Protein AF-A0A972AGM8-F1 (afdb_monomer)

Foldseek 3Di:
DFLQLKKKALQDWKKWQDADQVRAGQVDIGTDDADNRMGGDDQQPALSHWTKIFGPQQKMKMDGPVDDKIKIKHFPQQRIWTWHDDHPDRPRDIDTRRHQAGGHHPPDDDDLVPGHRDDDDDVPDDDDGDMDMDMD

Solvent-accessible surface area (backbone atoms only — not comparable to full-atom values): 7963 Å² total; per-residue (Å²): 138,59,65,63,51,25,30,38,38,36,85,37,71,37,32,32,50,41,60,38,100,83,72,19,29,59,81,50,72,44,80,42,96,49,61,92,17,31,45,74,43,54,62,76,73,16,59,82,46,61,48,31,36,37,46,88,66,29,39,41,32,43,36,29,90,88,56,81,54,32,39,36,44,40,25,78,82,28,71,32,34,39,36,36,47,64,55,84,42,88,55,87,60,74,48,80,42,73,27,59,48,73,63,60,45,63,100,53,88,76,54,78,94,72,40,72,57,62,85,87,71,61,97,89,60,85,87,87,86,66,68,50,79,48,82,80

pLDDT: mean 95.91, std 2.66, range [83.94, 98.62]

Radius of gyration: 16.05 Å; Cα contacts (8 Å, |Δi|>4): 286; chains: 1; bounding box: 42×29×46 Å

Sequence (136 aa):
MQFEDYALDFSGPATCHLLSDSALASGEVLPYPLENGILPLRHDLFDRDAIILTAAARRVRLFSGKGQRSLTLSHPDLPYLGIWHTPKTDAPFVCLEPWLAMPGRDGVVEDLMTAPGLVKLAPGDSYENGWTIEIG

Secondary structure (DSSP, 8-state):
--GGGEEEE-SS-EEEEEEPTTSSEEEEEEEE--BTTEEE--GGGGTTS-EEEEETTSEEEEEETT-S-EEEEE-TT--EEEEE--TTS--S--EEEEESSPPPBTT----TTT-TTPPP--TT-------EEEE-

Nearest PDB structures (foldseek):
  3q1n-assembly1_A  TM=9.016E-01  e=3.271E-07  Lacticaseibacillus paracasei ATCC 334
  3dcd-assembly2_B  TM=8.954E-01  e=1.899E-06  Lactobacillus acidophilus
  1jov-assembly1_A  TM=6.519E-01  e=4.113E-02  Haemophilus influenzae

Mean predicted aligned error: 3.0 Å

Structure (mmCIF, N/CA/C/O backbone):
data_AF-A0A972AGM8-F1
#
_entry.id   AF-A0A972AGM8-F1
#
loop_
_atom_site.group_PDB
_atom_site.id
_atom_site.type_symbol
_atom_site.label_atom_id
_atom_site.label_alt_id
_atom_site.label_comp_id
_atom_site.label_asym_id
_atom_site.label_entity_id
_atom_site.label_seq_id
_atom_site.pdbx_PDB_ins_code
_atom_site.Cartn_x
_atom_site.Cartn_y
_atom_site.Cartn_z
_atom_site.occupancy
_atom_site.B_iso_or_equiv
_atom_site.auth_seq_id
_atom_site.auth_comp_id
_atom_site.auth_asym_id
_atom_site.auth_atom_id
_atom_site.pdbx_PDB_model_num
ATOM 1 N N . MET A 1 1 ? -15.514 -8.464 17.814 1.00 83.94 1 MET A N 1
ATOM 2 C CA . MET A 1 1 ? -14.780 -7.510 16.965 1.00 83.94 1 MET A CA 1
ATOM 3 C C . MET A 1 1 ? -15.344 -7.652 15.568 1.00 83.94 1 MET A C 1
ATOM 5 O O . MET A 1 1 ? -15.556 -8.785 15.148 1.00 83.94 1 MET A O 1
ATOM 9 N N . GLN A 1 2 ? -15.664 -6.536 14.933 1.00 93.25 2 GLN A N 1
ATOM 10 C CA . GLN A 1 2 ? -16.151 -6.419 13.557 1.00 93.25 2 GLN A CA 1
ATOM 11 C C . GLN A 1 2 ? -15.067 -5.775 12.687 1.00 93.25 2 GLN A C 1
ATOM 13 O O . GLN A 1 2 ? -14.072 -5.287 13.220 1.00 93.25 2 GLN A O 1
ATOM 18 N N . PHE A 1 3 ? -15.242 -5.794 11.368 1.00 95.62 3 PHE A N 1
ATOM 19 C CA . PHE A 1 3 ? -14.277 -5.244 10.416 1.00 95.62 3 PHE A CA 1
ATOM 20 C C . PHE A 1 3 ? -13.983 -3.756 10.687 1.00 95.62 3 PHE A C 1
ATOM 22 O O . PHE A 1 3 ? -12.829 -3.350 10.790 1.00 95.62 3 PHE A O 1
ATOM 29 N N . GLU A 1 4 ? -15.026 -2.973 10.940 1.00 96.19 4 GLU A N 1
ATOM 30 C CA . GLU A 1 4 ? -14.980 -1.526 11.180 1.00 96.19 4 GLU A CA 1
ATOM 31 C C . GLU A 1 4 ? -14.495 -1.150 12.585 1.00 96.19 4 GLU A C 1
ATOM 33 O O . GLU A 1 4 ? -14.318 0.026 12.901 1.00 96.19 4 GLU A O 1
ATOM 38 N N . ASP A 1 5 ? -14.234 -2.139 13.446 1.00 95.94 5 ASP A N 1
ATOM 39 C CA . ASP A 1 5 ? -13.520 -1.896 14.700 1.00 95.94 5 ASP A CA 1
ATOM 40 C C . ASP A 1 5 ? -12.015 -1.666 14.469 1.00 95.94 5 ASP A C 1
ATOM 42 O O . ASP A 1 5 ? -11.303 -1.334 15.426 1.00 95.94 5 ASP A O 1
ATOM 46 N N . TYR A 1 6 ? -11.520 -1.894 13.247 1.00 97.50 6 TYR A N 1
ATOM 47 C CA . TYR A 1 6 ? -10.110 -1.814 12.887 1.00 97.50 6 TYR A CA 1
ATOM 48 C C . TYR A 1 6 ? -9.770 -0.571 12.059 1.00 97.50 6 TYR A C 1
ATOM 50 O O . TYR A 1 6 ? -10.595 0.003 11.352 1.00 97.50 6 TYR A O 1
ATOM 58 N N . ALA A 1 7 ? -8.503 -0.176 12.128 1.00 97.81 7 ALA A N 1
ATOM 59 C CA . ALA A 1 7 ? -7.925 0.900 11.341 1.00 97.81 7 ALA A CA 1
ATOM 60 C C . ALA A 1 7 ? -6.493 0.554 10.916 1.00 97.81 7 ALA A C 1
ATOM 62 O O . ALA A 1 7 ? -5.826 -0.283 11.536 1.00 97.81 7 ALA A O 1
ATOM 63 N N . LEU A 1 8 ? -6.028 1.229 9.867 1.00 98.38 8 LEU A N 1
ATOM 64 C CA . LEU A 1 8 ? -4.650 1.195 9.390 1.00 98.38 8 LEU A CA 1
ATOM 65 C C . LEU A 1 8 ? -3.926 2.475 9.810 1.00 98.38 8 LEU A C 1
ATOM 67 O O . LEU A 1 8 ? -4.403 3.571 9.539 1.00 98.38 8 LEU A O 1
ATOM 71 N N . ASP A 1 9 ? -2.773 2.336 10.452 1.00 98.06 9 ASP A N 1
ATOM 72 C CA . ASP A 1 9 ? -1.888 3.436 10.841 1.00 98.06 9 ASP A CA 1
ATOM 73 C C . ASP A 1 9 ? -0.632 3.423 9.961 1.00 98.06 9 ASP A C 1
ATOM 75 O O . ASP A 1 9 ? 0.143 2.461 9.972 1.00 98.06 9 ASP A O 1
ATOM 79 N N . PHE A 1 10 ? -0.460 4.493 9.186 1.00 98.12 10 PHE A N 1
ATOM 80 C CA . PHE A 1 10 ? 0.671 4.735 8.286 1.00 98.12 10 PHE A CA 1
ATOM 81 C C . PHE A 1 10 ? 1.772 5.585 8.927 1.00 98.12 10 PHE A C 1
ATOM 83 O O . PHE A 1 10 ? 2.796 5.850 8.295 1.00 98.12 10 PHE A O 1
ATOM 90 N N . SER A 1 11 ? 1.560 6.047 10.164 1.00 95.25 11 SER A N 1
ATOM 91 C CA . SER A 1 11 ? 2.481 6.889 10.932 1.00 95.25 11 SER A CA 1
ATOM 92 C C . SER A 1 11 ? 2.913 8.161 10.190 1.00 95.25 11 SER A C 1
ATOM 94 O O . SER A 1 11 ? 4.009 8.683 10.400 1.00 95.25 11 SER A O 1
ATOM 96 N N . GLY A 1 12 ? 2.056 8.665 9.299 1.00 95.69 12 GLY A N 1
ATOM 97 C CA . GLY A 1 12 ? 2.337 9.831 8.476 1.00 95.69 12 GLY A CA 1
ATOM 98 C C . GLY A 1 12 ? 1.370 9.992 7.302 1.00 95.69 12 GLY A C 1
ATOM 99 O O . GLY A 1 12 ? 0.439 9.201 7.144 1.00 95.69 12 GLY A O 1
ATOM 100 N N . PRO A 1 13 ? 1.572 11.031 6.476 1.00 97.31 13 PRO A N 1
ATOM 101 C CA . PRO A 1 13 ? 0.777 11.251 5.275 1.00 97.31 13 PRO A CA 1
ATOM 102 C C . PRO A 1 13 ? 1.041 10.173 4.217 1.00 97.31 13 PRO A C 1
ATOM 104 O O . PRO A 1 13 ? 2.135 9.606 4.131 1.00 97.31 13 PRO A O 1
ATOM 107 N N . ALA A 1 14 ? 0.045 9.952 3.361 1.00 97.94 14 ALA A N 1
ATOM 108 C CA . ALA A 1 14 ? 0.136 9.068 2.209 1.00 97.94 14 ALA A CA 1
ATOM 109 C C . ALA A 1 14 ? -0.368 9.768 0.941 1.00 97.94 14 ALA A C 1
ATOM 111 O O . ALA A 1 14 ? -1.122 10.741 0.990 1.00 97.94 14 ALA A O 1
ATOM 112 N N . THR A 1 15 ? 0.049 9.244 -0.202 1.00 98.19 15 THR A N 1
ATOM 113 C CA . THR A 1 15 ? -0.476 9.594 -1.526 1.00 98.19 15 THR A CA 1
ATOM 114 C C . THR A 1 15 ? -1.186 8.383 -2.106 1.00 98.19 15 THR A C 1
ATOM 116 O O . THR A 1 15 ? -0.767 7.258 -1.843 1.00 98.19 15 THR A O 1
ATOM 119 N N . CYS A 1 16 ? -2.260 8.606 -2.853 1.00 98.06 16 CYS A N 1
ATOM 120 C CA . CYS A 1 16 ? -3.043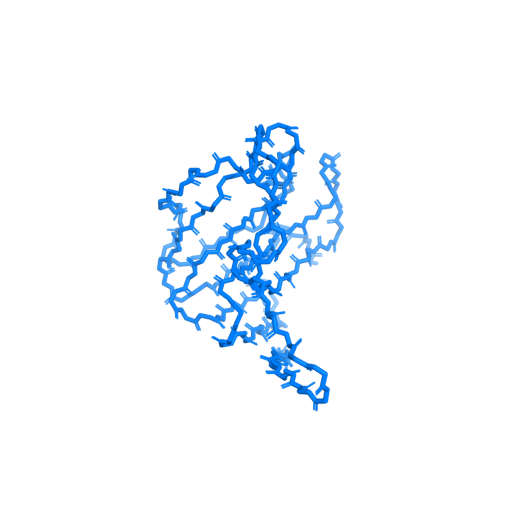 7.574 -3.513 1.00 98.06 16 CYS A CA 1
ATOM 121 C C . CYS A 1 16 ? -2.823 7.633 -5.021 1.00 98.06 16 CYS A C 1
ATOM 123 O O . CYS A 1 16 ? -2.870 8.716 -5.608 1.00 98.06 16 CYS A O 1
ATOM 125 N N . HIS A 1 17 ? -2.600 6.467 -5.620 1.00 97.69 17 HIS A N 1
ATOM 126 C CA . HIS A 1 17 ? -2.536 6.268 -7.064 1.00 97.69 17 HIS A CA 1
ATOM 127 C C . HIS A 1 17 ? -3.902 5.779 -7.529 1.00 97.69 17 HIS A C 1
ATOM 129 O O . HIS A 1 17 ? -4.334 4.696 -7.135 1.00 97.69 17 HIS A O 1
ATOM 135 N N . LEU A 1 18 ? -4.601 6.583 -8.327 1.00 97.00 18 LEU A N 1
ATOM 136 C CA . LEU A 1 18 ? -5.976 6.272 -8.704 1.00 97.00 18 LEU A CA 1
ATOM 137 C C . LEU A 1 18 ? -6.027 5.206 -9.800 1.00 97.00 18 LEU A C 1
ATOM 139 O O . LEU A 1 18 ? -5.283 5.268 -10.786 1.00 97.00 18 LEU A O 1
ATOM 143 N N . LEU A 1 19 ? -6.961 4.271 -9.651 1.00 96.62 19 LEU A N 1
ATOM 144 C CA . LEU A 1 19 ? -7.351 3.354 -10.713 1.00 96.62 19 LEU A CA 1
ATOM 145 C C . LEU A 1 19 ? -8.466 3.968 -11.566 1.00 96.62 19 LEU A C 1
ATOM 147 O O . LEU A 1 19 ? -9.291 4.739 -11.075 1.00 96.62 19 LEU A O 1
ATOM 151 N N . SER A 1 20 ? -8.471 3.633 -12.851 1.00 96.06 20 SER A N 1
ATOM 152 C CA . SER A 1 20 ? -9.590 3.900 -13.748 1.00 96.06 20 SER A CA 1
ATOM 153 C C . SER A 1 20 ? -10.719 2.885 -13.543 1.00 96.06 20 SER A C 1
ATOM 155 O O . SER A 1 20 ? -10.550 1.873 -12.862 1.00 96.06 20 SER A O 1
ATOM 157 N N . ASP A 1 21 ? -11.859 3.106 -14.203 1.00 93.69 21 ASP A N 1
ATOM 158 C CA . ASP A 1 21 ? -12.996 2.172 -14.183 1.00 93.69 21 ASP A CA 1
ATOM 159 C C . ASP A 1 21 ? -12.649 0.780 -14.755 1.00 93.69 21 ASP A C 1
ATOM 161 O O . ASP A 1 21 ? -13.363 -0.191 -14.508 1.00 93.69 21 ASP A O 1
ATOM 165 N N . SER A 1 22 ? -11.541 0.671 -15.497 1.00 94.62 22 SER A N 1
ATOM 166 C CA . SER A 1 22 ? -11.002 -0.587 -16.030 1.00 94.62 22 SER A CA 1
ATOM 167 C C . SER A 1 22 ? -10.055 -1.305 -15.055 1.00 94.62 22 SER A C 1
ATOM 169 O O . SER A 1 22 ? -9.399 -2.264 -15.459 1.00 94.62 22 SER A O 1
ATOM 171 N N . ALA A 1 23 ? -9.940 -0.835 -13.805 1.00 93.88 23 ALA A N 1
ATOM 172 C CA . ALA A 1 23 ? -8.991 -1.322 -12.795 1.00 93.88 23 ALA A CA 1
ATOM 173 C C . ALA A 1 23 ? -7.506 -1.211 -13.215 1.00 93.88 23 ALA A C 1
ATOM 175 O O . ALA A 1 23 ? -6.644 -1.966 -12.762 1.00 93.88 23 ALA A O 1
ATOM 176 N N . LEU A 1 24 ? -7.195 -0.249 -14.089 1.00 95.94 24 LEU A N 1
ATOM 177 C CA . LEU A 1 24 ? -5.842 0.071 -14.551 1.00 95.94 24 LEU A CA 1
ATOM 178 C C . LEU A 1 24 ? -5.358 1.382 -13.931 1.00 95.94 24 LEU A C 1
ATOM 180 O O . LEU A 1 24 ? -6.160 2.186 -13.465 1.00 95.94 24 LEU A O 1
ATOM 184 N N . ALA A 1 25 ? -4.048 1.632 -13.927 1.00 96.31 25 ALA A N 1
ATOM 185 C CA . ALA A 1 25 ? -3.519 2.886 -13.403 1.00 96.31 25 ALA A CA 1
ATOM 186 C C . ALA A 1 25 ? -4.000 4.065 -14.267 1.00 96.31 25 ALA A C 1
ATOM 188 O O . ALA A 1 25 ? -3.712 4.134 -15.461 1.00 96.31 25 ALA A O 1
ATOM 189 N N . SER A 1 26 ? -4.695 5.026 -13.659 1.00 96.44 26 SER A N 1
ATOM 190 C CA . SER A 1 26 ? -5.139 6.245 -14.358 1.00 96.44 26 SER A CA 1
ATOM 191 C C . SER A 1 26 ? -3.981 7.201 -14.676 1.00 96.44 26 SER A C 1
ATOM 193 O O . SER A 1 26 ? -4.080 8.034 -15.572 1.00 96.44 26 SER A O 1
ATOM 195 N N . GLY A 1 27 ? -2.877 7.090 -13.927 1.00 94.44 27 GLY A N 1
ATOM 196 C CA . GLY A 1 27 ? -1.763 8.040 -13.936 1.00 94.44 27 GLY A CA 1
ATOM 197 C C . GLY A 1 27 ? -1.949 9.225 -12.982 1.00 94.44 27 GLY A C 1
ATOM 198 O O . GLY A 1 27 ? -1.002 9.982 -12.772 1.00 94.44 27 GLY A O 1
ATOM 199 N N . GLU A 1 28 ? -3.125 9.375 -12.369 1.00 96.50 28 GLU A N 1
ATOM 200 C CA . GLU A 1 28 ? -3.376 10.407 -11.367 1.00 96.50 28 GLU A CA 1
ATOM 201 C C . GLU A 1 28 ? -2.867 9.986 -9.984 1.00 96.50 28 GLU A C 1
ATOM 203 O O . GLU A 1 28 ? -3.105 8.869 -9.513 1.00 96.50 28 GLU A O 1
ATOM 208 N N . VAL A 1 29 ? -2.181 10.918 -9.318 1.00 97.44 29 VAL A N 1
ATOM 209 C CA . VAL A 1 29 ? -1.645 10.746 -7.966 1.00 97.44 29 VAL A CA 1
ATOM 210 C C . VAL A 1 29 ? -2.049 11.945 -7.124 1.00 97.44 29 VAL A C 1
ATOM 212 O O . VAL A 1 29 ? -1.738 13.084 -7.473 1.00 97.44 29 VAL A O 1
ATOM 215 N N . LEU A 1 30 ? -2.723 11.698 -6.003 1.00 97.75 30 LEU A N 1
ATOM 216 C CA . LEU A 1 30 ? -3.244 12.747 -5.124 1.00 97.75 30 LEU A CA 1
ATOM 217 C C . LEU A 1 30 ? -2.872 12.473 -3.661 1.00 97.75 30 LEU A C 1
ATOM 219 O O . LEU A 1 30 ? -2.712 11.313 -3.276 1.00 97.75 30 LEU A O 1
ATOM 223 N N . PRO A 1 31 ? -2.754 13.501 -2.802 1.00 97.94 31 PRO A N 1
ATOM 224 C CA . PRO A 1 31 ? -2.706 13.292 -1.358 1.00 97.94 31 PRO A CA 1
ATOM 225 C C . PRO A 1 31 ? -3.927 12.493 -0.889 1.00 97.94 31 PRO A C 1
ATOM 227 O O . PRO A 1 31 ? -5.053 12.796 -1.283 1.00 97.94 31 PRO A O 1
ATOM 230 N N . TYR A 1 32 ? -3.715 11.488 -0.040 1.00 97.50 32 TYR A N 1
ATOM 231 C CA . TYR A 1 32 ? -4.809 10.705 0.526 1.00 97.50 32 TYR A CA 1
ATOM 232 C C . TYR A 1 32 ? -5.222 11.280 1.892 1.00 97.50 32 TYR A C 1
ATOM 234 O O . TYR A 1 32 ? -4.345 11.541 2.724 1.00 97.50 32 TYR A O 1
ATOM 242 N N . PRO A 1 33 ? -6.525 11.501 2.149 1.00 96.00 33 PRO A N 1
ATOM 243 C CA . PRO A 1 33 ? -7.001 12.209 3.335 1.00 96.00 33 PRO A CA 1
ATOM 244 C C . PRO A 1 33 ? -7.005 11.303 4.576 1.00 96.00 33 PRO A C 1
ATOM 246 O O . PRO A 1 33 ? -8.050 10.857 5.039 1.00 96.00 33 PRO A O 1
ATOM 249 N N . LEU A 1 34 ? -5.818 11.020 5.111 1.00 96.81 34 LEU A N 1
ATOM 250 C CA . LEU A 1 34 ? -5.648 10.315 6.381 1.00 96.81 34 LEU A CA 1
ATOM 251 C C . LEU A 1 34 ? -5.893 11.252 7.569 1.00 96.81 34 LEU A C 1
ATOM 253 O O . LEU A 1 34 ? -5.415 12.388 7.585 1.00 96.81 34 LEU A O 1
ATOM 257 N N . GLU A 1 35 ? -6.540 10.748 8.615 1.00 95.81 35 GLU A N 1
ATOM 258 C CA . GLU A 1 35 ? -6.720 11.478 9.871 1.00 95.81 35 GLU A CA 1
ATOM 259 C C . GLU A 1 35 ? -5.543 11.178 10.799 1.00 95.81 35 GLU A C 1
ATOM 261 O O . GLU A 1 35 ? -5.442 10.088 11.353 1.00 95.81 35 GLU A O 1
ATOM 266 N N . ASN A 1 36 ? -4.606 12.121 10.948 1.00 95.19 36 ASN A N 1
ATOM 267 C CA . ASN A 1 36 ? -3.370 11.919 11.724 1.00 95.19 36 ASN A CA 1
ATOM 268 C C . ASN A 1 36 ? -2.576 10.659 11.306 1.00 95.19 36 ASN A C 1
ATOM 270 O O . ASN A 1 36 ? -1.964 9.999 12.140 1.00 95.19 36 ASN A O 1
ATOM 274 N N . GLY A 1 37 ? -2.595 10.319 10.012 1.00 96.94 37 GLY A N 1
ATOM 275 C CA . GLY A 1 37 ? -1.942 9.118 9.476 1.00 96.94 37 GLY A CA 1
ATOM 276 C C . GLY A 1 37 ? -2.757 7.827 9.615 1.00 96.94 37 GLY A C 1
ATOM 277 O O . GLY A 1 37 ? -2.240 6.757 9.302 1.00 96.94 37 GLY A O 1
ATOM 278 N N . ILE A 1 38 ? -4.017 7.917 10.049 1.00 98.06 38 ILE A N 1
ATOM 279 C CA . ILE A 1 38 ? -4.903 6.774 10.276 1.00 98.06 38 ILE A CA 1
ATOM 280 C C . ILE A 1 38 ? -5.993 6.712 9.195 1.00 98.06 38 ILE A C 1
ATOM 282 O O . ILE A 1 38 ? -6.590 7.727 8.830 1.00 98.06 38 ILE A O 1
ATOM 286 N N . LEU A 1 39 ? -6.265 5.499 8.710 1.00 97.94 39 LEU A N 1
ATOM 287 C CA . LEU A 1 39 ? -7.393 5.134 7.854 1.00 97.94 39 LEU A CA 1
ATOM 288 C C . LEU A 1 39 ? -8.310 4.154 8.608 1.00 97.94 39 LEU A C 1
ATOM 290 O O . LEU A 1 39 ? -7.970 2.972 8.719 1.00 97.94 39 LEU A O 1
ATOM 294 N N . PRO A 1 40 ? -9.463 4.605 9.128 1.00 97.50 40 PRO A N 1
ATOM 295 C CA . PRO A 1 40 ? -10.490 3.711 9.659 1.00 97.50 40 PRO A CA 1
ATOM 296 C C . PRO A 1 40 ? -11.026 2.789 8.560 1.00 97.50 40 PRO A C 1
ATOM 298 O O . PRO A 1 40 ? -11.348 3.268 7.472 1.00 97.50 40 PRO A O 1
ATOM 301 N N . LEU A 1 41 ? -11.134 1.486 8.829 1.00 97.62 41 LEU A N 1
ATOM 302 C CA . LEU A 1 41 ? -11.683 0.545 7.856 1.00 97.62 41 LEU A CA 1
ATOM 303 C C . LEU A 1 41 ? -13.207 0.673 7.780 1.00 97.62 41 LEU A C 1
ATOM 305 O O . LEU A 1 41 ? -13.892 0.749 8.798 1.00 97.62 41 LEU A O 1
ATOM 309 N N . ARG A 1 42 ? -13.731 0.687 6.553 1.00 97.44 42 ARG A N 1
ATOM 310 C CA . ARG A 1 42 ? -15.162 0.644 6.231 1.00 97.44 42 ARG A CA 1
ATOM 311 C C . ARG A 1 42 ? -15.350 -0.173 4.961 1.00 97.44 42 ARG A C 1
ATOM 313 O O . ARG A 1 42 ? -14.485 -0.111 4.087 1.00 97.44 42 ARG A O 1
ATOM 320 N N . HIS A 1 43 ? -16.464 -0.892 4.843 1.00 97.81 43 HIS A N 1
ATOM 321 C CA . HIS A 1 43 ? -16.687 -1.746 3.676 1.00 97.81 43 HIS A CA 1
ATOM 322 C C . HIS A 1 43 ? -16.767 -0.972 2.351 1.00 97.81 43 HIS A C 1
ATOM 324 O O . HIS A 1 43 ? -16.263 -1.425 1.326 1.00 97.81 43 HIS A O 1
ATOM 330 N N . ASP A 1 44 ? -17.309 0.247 2.394 1.00 97.25 44 ASP A N 1
ATOM 331 C CA . ASP A 1 44 ? -17.493 1.108 1.221 1.00 97.25 44 ASP A CA 1
ATOM 332 C C . ASP A 1 44 ? -16.193 1.679 0.625 1.00 97.25 44 ASP A C 1
ATOM 334 O O . ASP A 1 44 ? -16.210 2.229 -0.477 1.00 97.25 44 ASP A O 1
ATOM 338 N N . LEU A 1 45 ? -15.056 1.535 1.316 1.00 96.88 45 LEU A N 1
ATOM 339 C CA . LEU A 1 45 ? -13.756 2.012 0.835 1.00 96.88 45 LEU A CA 1
ATOM 340 C C . LEU A 1 45 ? -13.324 1.334 -0.469 1.00 96.88 45 LEU A C 1
ATOM 342 O O . LEU A 1 45 ? -12.614 1.949 -1.261 1.00 96.88 45 LEU A O 1
ATOM 346 N N . PHE A 1 46 ? -13.748 0.088 -0.685 1.00 96.19 46 PHE A N 1
ATOM 347 C CA . PHE A 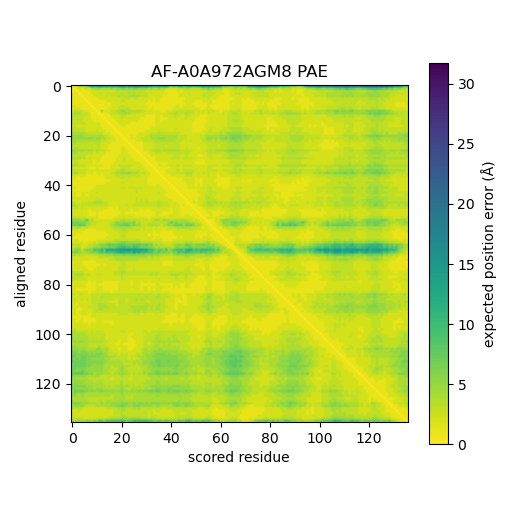1 46 ? -13.242 -0.779 -1.753 1.00 96.19 46 PHE A CA 1
ATOM 348 C C . PHE A 1 46 ? -14.272 -1.021 -2.865 1.00 96.19 46 PHE A C 1
ATOM 350 O O . PHE A 1 46 ? -14.054 -1.829 -3.765 1.00 96.19 46 PHE A O 1
ATOM 357 N N . ASP A 1 47 ? -15.398 -0.300 -2.850 1.00 95.44 47 ASP A N 1
ATOM 358 C CA . ASP A 1 47 ? -16.452 -0.409 -3.871 1.00 95.44 47 ASP A CA 1
ATOM 359 C C . ASP A 1 47 ? -15.994 0.017 -5.273 1.00 95.44 47 ASP A C 1
ATOM 361 O O . ASP A 1 47 ? -16.640 -0.327 -6.270 1.00 95.44 47 ASP A O 1
ATOM 365 N N . ARG A 1 48 ? -14.886 0.765 -5.340 1.00 92.81 48 ARG A N 1
ATOM 366 C CA . ARG A 1 48 ? -14.203 1.198 -6.566 1.00 92.81 48 ARG A CA 1
ATOM 367 C C . ARG A 1 48 ? -12.825 0.551 -6.723 1.00 92.81 48 ARG A C 1
ATOM 369 O O . ARG A 1 48 ? -11.924 1.180 -7.266 1.00 92.81 48 ARG A O 1
ATOM 376 N N . ASP A 1 49 ? -12.701 -0.695 -6.271 1.00 94.19 49 ASP A N 1
ATOM 377 C CA . ASP A 1 49 ? -11.467 -1.487 -6.305 1.00 94.19 49 ASP A CA 1
ATOM 378 C C . ASP A 1 49 ? -10.430 -1.065 -5.241 1.00 94.19 49 ASP A C 1
ATOM 380 O O . ASP A 1 49 ? -10.753 -0.377 -4.269 1.00 94.19 49 ASP A O 1
ATOM 384 N N . ALA A 1 50 ? -9.200 -1.565 -5.364 1.00 96.75 50 ALA A N 1
ATOM 385 C CA . ALA A 1 50 ? -8.130 -1.388 -4.394 1.00 96.75 50 ALA A CA 1
ATOM 386 C C . ALA A 1 50 ? -7.741 0.085 -4.203 1.00 96.75 50 ALA A C 1
ATOM 388 O O . ALA A 1 50 ? -7.579 0.847 -5.157 1.00 96.75 50 ALA A O 1
ATOM 389 N N . ILE A 1 51 ? -7.484 0.464 -2.952 1.00 97.88 51 ILE A N 1
ATOM 390 C CA . ILE A 1 51 ? -6.831 1.729 -2.619 1.00 97.88 51 ILE A CA 1
ATOM 391 C C . ILE A 1 51 ? -5.326 1.482 -2.657 1.00 97.88 51 ILE A C 1
ATOM 393 O O . ILE A 1 51 ? -4.817 0.664 -1.890 1.00 97.88 51 ILE A O 1
ATOM 397 N N . ILE A 1 52 ? -4.604 2.197 -3.518 1.00 98.25 52 ILE A N 1
ATOM 398 C CA . ILE A 1 52 ? -3.164 1.992 -3.688 1.00 98.25 52 ILE A CA 1
ATOM 399 C C . ILE A 1 52 ? -2.408 3.187 -3.131 1.00 98.25 52 ILE A C 1
ATOM 401 O O . ILE A 1 52 ? -2.439 4.278 -3.703 1.00 98.25 52 ILE A O 1
ATOM 405 N N . LEU A 1 53 ? -1.720 2.984 -2.008 1.00 98.31 53 LEU A N 1
ATOM 406 C CA . LEU A 1 53 ? -1.045 4.055 -1.285 1.00 98.31 53 LEU A CA 1
ATOM 407 C C . LEU A 1 53 ? 0.479 3.976 -1.377 1.00 98.31 53 LEU A C 1
ATOM 409 O O . LEU A 1 53 ? 1.090 2.909 -1.341 1.00 98.31 53 LEU A O 1
ATOM 413 N N . THR A 1 54 ? 1.105 5.150 -1.386 1.00 97.38 54 THR A N 1
ATOM 414 C CA . THR A 1 54 ? 2.526 5.341 -1.095 1.00 97.38 54 THR A CA 1
ATOM 415 C C . THR A 1 54 ? 2.658 6.219 0.147 1.00 97.38 54 THR A C 1
ATOM 417 O O . THR A 1 54 ? 2.197 7.362 0.159 1.00 97.38 54 THR A O 1
ATOM 420 N N . ALA A 1 55 ? 3.324 5.696 1.178 1.00 94.12 55 ALA A N 1
ATOM 421 C CA . ALA A 1 55 ? 3.647 6.405 2.414 1.00 94.12 55 ALA A CA 1
ATOM 422 C C . ALA A 1 55 ? 5.151 6.309 2.708 1.00 94.12 55 ALA A C 1
ATOM 424 O O . ALA A 1 55 ? 5.794 5.303 2.392 1.00 94.12 55 ALA A O 1
ATOM 425 N N . ALA A 1 56 ? 5.705 7.346 3.341 1.00 90.31 56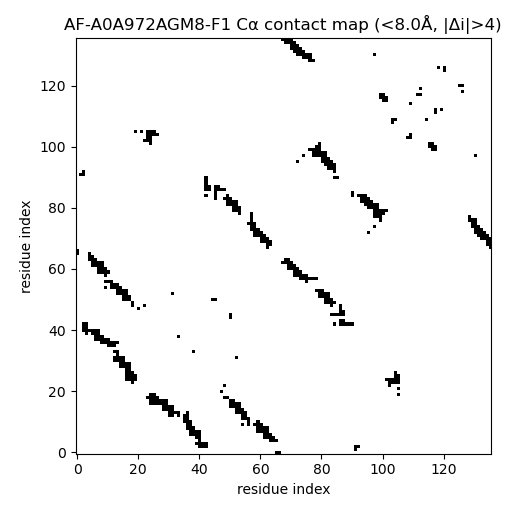 ALA A N 1
ATOM 426 C CA . ALA A 1 56 ? 7.140 7.439 3.618 1.00 90.31 56 ALA A CA 1
ATOM 427 C C . ALA A 1 56 ? 7.646 6.337 4.563 1.00 90.31 56 ALA A C 1
ATOM 429 O O . ALA A 1 56 ? 8.777 5.884 4.423 1.00 90.31 56 ALA A O 1
ATOM 430 N N . ALA A 1 57 ? 6.804 5.881 5.496 1.00 91.75 57 ALA A N 1
ATOM 431 C CA . ALA A 1 57 ? 7.184 4.899 6.507 1.00 91.75 57 ALA A CA 1
ATOM 432 C C . ALA A 1 57 ? 7.452 3.493 5.945 1.00 91.75 57 ALA A C 1
ATOM 434 O O . ALA A 1 57 ? 8.074 2.691 6.638 1.00 91.75 57 ALA A O 1
ATOM 435 N N . ARG A 1 58 ? 6.972 3.177 4.726 1.00 96.19 58 ARG A N 1
ATOM 436 C CA . ARG A 1 58 ? 7.044 1.822 4.132 1.00 96.19 58 ARG A CA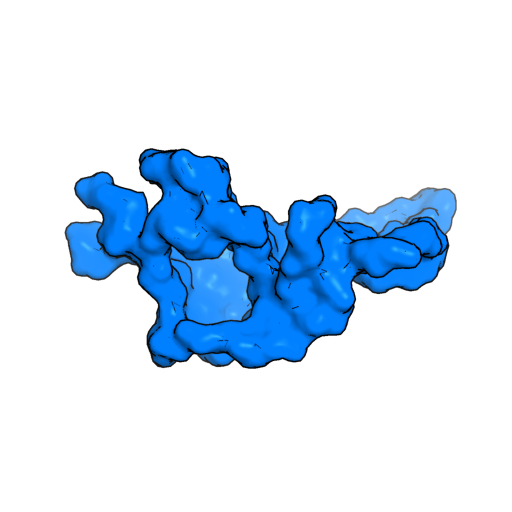 1
ATOM 437 C C . ARG A 1 58 ? 6.595 0.724 5.103 1.00 96.19 58 ARG A C 1
ATOM 439 O O . ARG A 1 58 ? 7.174 -0.358 5.178 1.00 96.19 58 ARG A O 1
ATOM 446 N N . ARG A 1 59 ? 5.587 1.059 5.902 1.00 97.56 59 ARG A N 1
ATOM 447 C CA . ARG A 1 59 ? 5.064 0.261 6.999 1.00 97.56 59 ARG A CA 1
ATOM 448 C C . ARG A 1 59 ? 3.623 0.673 7.249 1.00 97.56 59 ARG A C 1
ATOM 450 O O . ARG A 1 59 ? 3.297 1.856 7.166 1.00 97.56 59 ARG A O 1
ATOM 457 N N . VAL A 1 60 ? 2.789 -0.294 7.604 1.00 98.56 60 VAL A N 1
ATOM 458 C CA . VAL A 1 60 ? 1.408 -0.066 8.022 1.00 98.56 60 VAL A CA 1
ATOM 459 C C . VAL A 1 60 ? 1.074 -0.966 9.204 1.00 98.56 60 VAL A C 1
ATOM 461 O O . VAL A 1 60 ? 1.484 -2.128 9.254 1.00 98.56 60 VAL A O 1
ATOM 464 N N . ARG A 1 61 ? 0.334 -0.435 10.176 1.00 98.44 61 ARG A N 1
ATOM 465 C CA . ARG A 1 61 ? -0.171 -1.207 11.312 1.00 98.44 61 ARG A CA 1
ATOM 466 C C . ARG A 1 61 ? -1.686 -1.342 11.234 1.00 98.44 61 ARG A C 1
ATOM 468 O O . ARG A 1 61 ? -2.387 -0.342 11.278 1.00 98.44 61 ARG A O 1
ATOM 475 N N . LEU A 1 62 ? -2.184 -2.572 11.199 1.00 98.44 62 LEU A N 1
ATOM 476 C CA . LEU A 1 62 ? -3.586 -2.909 11.427 1.00 98.44 62 LEU A CA 1
ATOM 477 C C . LEU A 1 62 ? -3.819 -3.099 12.927 1.00 98.44 62 LEU A C 1
ATOM 479 O O . LEU A 1 62 ? -3.167 -3.924 13.570 1.00 98.44 62 LEU A O 1
ATOM 483 N N . PHE A 1 63 ? -4.757 -2.355 13.498 1.00 97.62 63 PHE A N 1
ATOM 484 C CA . PHE A 1 63 ? -5.088 -2.441 14.919 1.00 97.62 63 PHE A CA 1
ATOM 485 C C . PHE A 1 63 ? -6.568 -2.149 15.154 1.00 97.62 63 PHE A C 1
ATOM 487 O O . PHE A 1 63 ? -7.230 -1.577 14.294 1.00 97.62 63 PHE A O 1
ATOM 494 N N . SER A 1 64 ? -7.082 -2.523 16.326 1.00 95.44 64 SER A N 1
ATOM 495 C CA . SER A 1 64 ? -8.420 -2.139 16.782 1.00 95.44 64 SER A CA 1
ATOM 496 C C . SER A 1 64 ? -8.334 -1.406 18.115 1.00 95.44 64 SER A C 1
ATOM 498 O O . SER A 1 64 ? -7.616 -1.841 19.011 1.00 95.44 64 SER 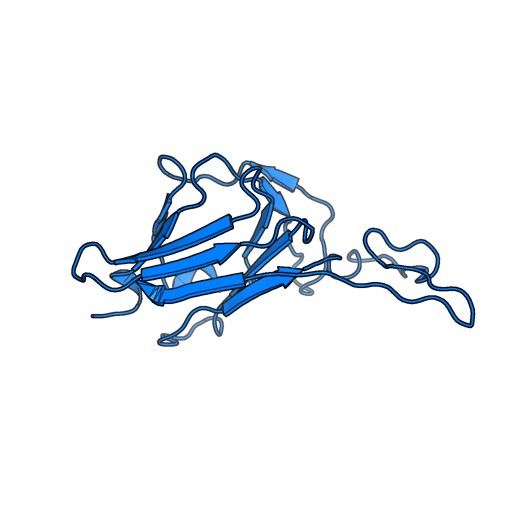A O 1
ATOM 500 N N . GLY A 1 65 ? -9.117 -0.338 18.284 1.00 87.81 65 GLY A N 1
ATOM 501 C CA . GLY A 1 65 ? -9.253 0.348 19.575 1.00 87.81 65 GLY A CA 1
ATOM 502 C C . GLY A 1 65 ? -10.017 -0.459 20.636 1.00 87.81 65 GLY A C 1
ATOM 503 O O . GLY A 1 65 ? -9.983 -0.110 21.812 1.00 87.81 65 GLY A O 1
ATOM 504 N N . LYS A 1 66 ? -10.706 -1.540 20.239 1.00 90.81 66 LYS A N 1
ATOM 505 C CA . LYS A 1 66 ? -11.492 -2.409 21.135 1.00 90.81 66 LYS A CA 1
ATOM 506 C C . LYS A 1 66 ? -10.749 -3.680 21.558 1.00 90.81 66 LYS A C 1
ATOM 508 O O . LYS A 1 66 ? -11.271 -4.446 22.366 1.00 90.81 66 LYS A O 1
ATOM 513 N N . GLY A 1 67 ? -9.563 -3.932 21.003 1.00 85.81 67 GLY A N 1
ATOM 514 C CA . GLY A 1 67 ? -8.783 -5.144 21.237 1.00 85.81 67 GLY A CA 1
ATOM 515 C C . GLY A 1 67 ? -7.309 -4.851 21.499 1.00 85.81 67 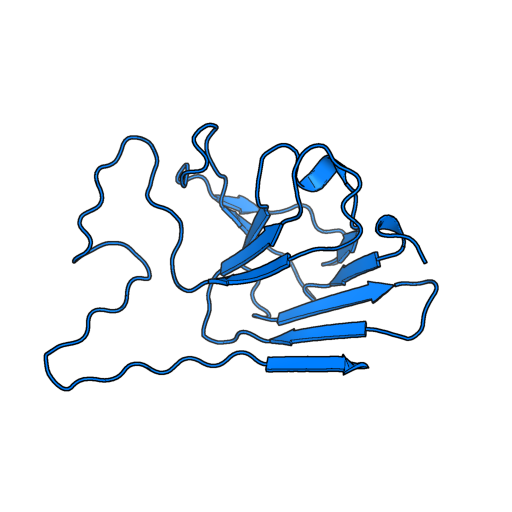GLY A C 1
ATOM 516 O O . GLY A 1 67 ? -6.853 -3.720 21.390 1.00 85.81 67 GLY A O 1
ATOM 517 N N . GLN A 1 68 ? -6.557 -5.893 21.855 1.00 88.19 68 GLN A N 1
ATOM 518 C CA . GLN A 1 68 ? -5.104 -5.792 22.063 1.00 88.19 68 GLN A CA 1
ATOM 519 C C . GLN A 1 68 ? -4.293 -6.276 20.859 1.00 88.19 68 GLN A C 1
ATOM 521 O O . GLN A 1 68 ? -3.132 -5.908 20.724 1.00 88.19 68 GLN A O 1
ATOM 526 N N . ARG A 1 69 ? -4.909 -7.075 19.978 1.00 92.19 69 ARG A N 1
ATOM 527 C CA . ARG A 1 69 ? -4.216 -7.658 18.831 1.00 92.19 69 ARG A CA 1
ATOM 528 C C . ARG A 1 69 ? -3.918 -6.607 17.776 1.00 92.19 69 ARG A C 1
ATOM 530 O O . ARG A 1 69 ? -4.778 -5.786 17.448 1.00 92.19 69 ARG A O 1
ATOM 537 N N . SER A 1 70 ? -2.731 -6.689 17.196 1.00 96.56 70 SER A N 1
ATOM 538 C CA . SER A 1 70 ? -2.371 -5.889 16.030 1.00 96.56 70 SER A CA 1
ATOM 539 C C . SER A 1 70 ? -1.450 -6.649 15.091 1.00 96.56 70 SER A C 1
ATOM 541 O O . SER A 1 70 ? -0.836 -7.646 15.462 1.00 96.56 70 SER A O 1
ATOM 543 N N . LEU A 1 71 ? -1.373 -6.170 13.860 1.00 97.62 71 LEU A N 1
ATOM 544 C CA . LEU A 1 71 ? -0.453 -6.662 12.853 1.00 97.62 71 LEU A CA 1
ATOM 545 C C . LEU A 1 71 ? 0.304 -5.469 12.291 1.00 97.62 71 LEU A C 1
ATOM 547 O O . LEU A 1 71 ? -0.308 -4.460 11.957 1.00 97.62 71 LEU A O 1
ATOM 551 N N . THR A 1 72 ? 1.620 -5.576 12.176 1.00 98.56 72 THR A N 1
ATOM 552 C CA . THR A 1 72 ? 2.432 -4.582 11.472 1.00 98.56 72 THR A CA 1
ATOM 553 C C . THR A 1 72 ? 3.066 -5.231 10.255 1.00 98.56 72 THR A C 1
ATOM 555 O O . THR A 1 72 ? 3.794 -6.207 10.401 1.00 98.56 72 THR A O 1
ATOM 558 N N . LEU A 1 73 ? 2.807 -4.672 9.076 1.00 98.62 73 LEU A N 1
ATOM 559 C CA . LEU A 1 73 ? 3.469 -5.028 7.826 1.00 98.62 73 LEU A CA 1
ATOM 560 C C . LEU A 1 73 ? 4.554 -3.987 7.537 1.00 98.62 73 LEU A C 1
ATOM 562 O O . LEU A 1 73 ? 4.237 -2.803 7.426 1.00 98.62 73 LEU A O 1
ATOM 566 N N . SER A 1 74 ? 5.806 -4.418 7.388 1.00 98.50 74 SER A N 1
ATOM 567 C CA . SER A 1 74 ? 6.922 -3.569 6.947 1.00 98.50 74 SER A CA 1
ATOM 568 C C . SER A 1 74 ? 7.403 -4.023 5.574 1.00 98.50 74 SER A C 1
ATOM 570 O O . SER A 1 74 ? 7.606 -5.213 5.354 1.00 98.50 74 SER A O 1
ATOM 572 N N . HIS A 1 75 ? 7.576 -3.085 4.649 1.00 98.00 75 HIS A N 1
ATOM 573 C CA . HIS A 1 75 ? 7.830 -3.350 3.233 1.00 98.00 75 HIS A CA 1
ATOM 574 C C . HIS A 1 75 ? 8.807 -2.310 2.632 1.00 98.00 75 HIS A C 1
ATOM 576 O O . HIS A 1 75 ? 8.447 -1.557 1.724 1.00 98.00 75 HIS A O 1
ATOM 582 N N . PRO A 1 76 ? 10.046 -2.219 3.158 1.00 96.94 76 PRO A N 1
ATOM 583 C CA . PRO A 1 76 ? 10.979 -1.118 2.881 1.00 96.94 76 PRO A CA 1
ATOM 584 C C . PRO A 1 76 ? 11.289 -0.924 1.392 1.00 96.94 76 PRO A C 1
ATOM 586 O O . PRO A 1 76 ? 11.367 0.216 0.931 1.00 96.94 76 PRO A O 1
ATOM 589 N N . ASP A 1 77 ? 11.383 -2.021 0.641 1.00 95.25 77 ASP A N 1
ATOM 590 C CA . ASP A 1 77 ? 11.779 -2.021 -0.770 1.00 95.25 77 ASP A CA 1
ATOM 591 C C . ASP A 1 77 ? 10.580 -2.124 -1.734 1.00 95.25 77 ASP A C 1
ATOM 593 O O . ASP A 1 77 ? 10.762 -2.292 -2.941 1.00 95.25 77 ASP A O 1
ATOM 597 N N . LEU A 1 78 ? 9.343 -2.039 -1.225 1.00 96.56 78 LEU A N 1
ATOM 598 C CA . LEU A 1 78 ? 8.110 -2.116 -2.019 1.00 96.56 78 LEU A CA 1
ATOM 599 C C . LEU A 1 78 ? 7.369 -0.766 -1.960 1.00 96.56 78 LEU A C 1
ATOM 601 O O . LEU A 1 78 ? 6.816 -0.396 -0.914 1.00 96.56 78 LEU A O 1
ATOM 605 N N . PRO A 1 79 ? 7.396 0.022 -3.054 1.00 95.75 79 PRO A N 1
ATOM 606 C CA . PRO A 1 79 ? 6.951 1.406 -3.051 1.00 95.75 79 PRO A CA 1
ATOM 607 C C . PRO A 1 79 ? 5.432 1.619 -3.010 1.00 95.75 79 PRO A C 1
ATOM 609 O O . PRO A 1 79 ? 4.981 2.755 -2.799 1.00 95.75 79 PRO A O 1
ATOM 612 N N . TYR A 1 80 ? 4.641 0.574 -3.186 1.00 97.69 80 TYR A N 1
ATOM 613 C CA . TYR A 1 80 ? 3.189 0.671 -3.175 1.00 97.69 80 TYR A CA 1
ATOM 614 C C . TYR A 1 80 ? 2.618 -0.299 -2.152 1.00 97.69 80 TYR A C 1
ATOM 616 O O . TYR A 1 80 ? 3.188 -1.358 -1.900 1.00 97.69 80 TYR A O 1
ATOM 624 N N . LEU A 1 81 ? 1.488 0.075 -1.569 1.00 98.50 81 LEU A N 1
ATOM 625 C CA . LEU A 1 81 ? 0.659 -0.817 -0.779 1.00 98.50 81 LEU A CA 1
ATOM 626 C C . LEU A 1 81 ? -0.747 -0.805 -1.374 1.00 98.50 81 LEU A C 1
ATOM 628 O O . LEU A 1 81 ? -1.448 0.202 -1.264 1.00 98.50 81 LEU A O 1
ATOM 632 N N . GLY A 1 82 ? -1.144 -1.915 -1.989 1.00 98.31 82 GLY A N 1
ATOM 633 C CA . GLY A 1 82 ? -2.533 -2.194 -2.320 1.00 98.31 82 GLY A CA 1
ATOM 634 C C . GLY A 1 82 ? -3.303 -2.566 -1.055 1.00 98.31 82 GLY A C 1
ATOM 635 O O . GLY A 1 82 ? -2.851 -3.385 -0.253 1.00 98.31 82 GLY A O 1
ATOM 636 N N . ILE A 1 83 ? -4.453 -1.936 -0.850 1.00 98.50 83 ILE A N 1
ATOM 637 C CA . ILE A 1 83 ? -5.357 -2.203 0.267 1.00 98.50 83 ILE A CA 1
ATOM 638 C C . ILE A 1 83 ? -6.707 -2.541 -0.339 1.00 98.50 83 ILE A C 1
ATOM 640 O O . ILE A 1 83 ? -7.278 -1.733 -1.075 1.00 98.50 83 ILE A O 1
ATOM 644 N N . TRP A 1 84 ? -7.215 -3.730 -0.043 1.00 98.25 84 TRP A N 1
ATOM 645 C CA . TRP A 1 84 ? -8.387 -4.244 -0.737 1.00 98.25 84 TRP A CA 1
ATOM 646 C C . TRP A 1 84 ? -9.201 -5.195 0.131 1.00 98.25 84 TRP A C 1
ATOM 648 O O . TRP A 1 84 ? -8.659 -5.943 0.937 1.00 98.25 84 TRP A O 1
ATOM 658 N N . HIS A 1 85 ? -10.508 -5.228 -0.082 1.00 97.12 85 HIS A N 1
ATOM 659 C CA . HIS A 1 85 ? -11.301 -6.430 0.145 1.00 97.12 85 HIS A CA 1
ATOM 660 C C . HIS A 1 85 ? -12.347 -6.551 -0.958 1.00 97.12 85 HIS A C 1
ATOM 662 O O . HIS A 1 85 ? -12.517 -5.639 -1.763 1.00 97.12 85 HIS A O 1
ATOM 668 N N . THR A 1 86 ? -13.088 -7.661 -0.977 1.00 96.75 86 THR A N 1
ATOM 669 C CA . THR A 1 86 ? -14.105 -7.925 -2.003 1.00 96.75 86 THR A CA 1
ATOM 670 C C . THR A 1 86 ? -15.119 -6.767 -2.108 1.00 96.75 86 THR A C 1
ATOM 672 O O . THR A 1 86 ? -15.823 -6.515 -1.125 1.00 96.75 86 THR A O 1
ATOM 675 N N . PRO A 1 87 ? -15.209 -6.063 -3.256 1.00 96.31 87 PRO A N 1
ATOM 676 C CA . PRO A 1 87 ? -16.078 -4.894 -3.418 1.00 96.31 87 PRO A CA 1
ATOM 677 C C . PRO A 1 87 ? -17.552 -5.219 -3.183 1.00 96.31 87 PRO A C 1
ATOM 679 O O . PRO A 1 87 ? -18.003 -6.305 -3.554 1.00 96.31 87 PRO A O 1
ATOM 682 N N . LYS A 1 88 ? -18.324 -4.265 -2.647 1.00 96.69 88 LYS A N 1
ATOM 683 C CA . LYS A 1 88 ? -19.782 -4.376 -2.447 1.00 96.69 88 LYS A CA 1
ATOM 684 C C . LYS A 1 88 ? -20.197 -5.596 -1.618 1.00 96.69 88 LYS A C 1
ATOM 686 O O . LYS A 1 88 ? -21.236 -6.209 -1.872 1.00 96.69 88 LYS A O 1
ATOM 691 N N . THR A 1 89 ? -19.371 -5.960 -0.640 1.00 97.00 89 THR A N 1
ATOM 692 C CA . THR A 1 89 ? -19.638 -7.036 0.320 1.00 97.00 89 THR A CA 1
ATOM 693 C C . THR A 1 89 ? -19.159 -6.648 1.712 1.00 97.00 89 THR A C 1
ATOM 695 O O . THR A 1 89 ? -18.277 -5.802 1.852 1.00 97.00 89 THR A O 1
ATOM 698 N N . ASP A 1 90 ? -19.659 -7.360 2.719 1.00 96.81 90 ASP A N 1
ATOM 699 C CA . ASP A 1 90 ? -19.206 -7.248 4.108 1.00 96.81 90 ASP A CA 1
ATOM 700 C C . ASP A 1 90 ? -18.075 -8.256 4.396 1.00 96.81 90 ASP A C 1
ATOM 702 O O . ASP A 1 90 ? -18.135 -9.058 5.333 1.00 96.81 90 ASP A O 1
ATOM 706 N N . ALA A 1 91 ? -17.068 -8.310 3.516 1.00 97.12 91 ALA A N 1
ATOM 707 C CA . ALA A 1 91 ? -15.967 -9.261 3.634 1.00 97.12 91 ALA A CA 1
ATOM 708 C C . ALA A 1 91 ? -15.239 -9.076 4.982 1.00 97.12 91 ALA A C 1
ATOM 710 O O . ALA A 1 91 ? -14.723 -7.994 5.255 1.00 97.12 91 ALA A O 1
ATOM 711 N N . PRO A 1 92 ? -15.121 -10.115 5.831 1.00 96.38 92 PRO A N 1
ATOM 712 C CA . PRO A 1 92 ? -14.595 -9.967 7.190 1.00 96.38 92 PRO A CA 1
ATOM 713 C C . PRO A 1 92 ? -13.055 -9.950 7.235 1.00 96.38 92 PRO A C 1
ATOM 715 O O . PRO A 1 92 ? -12.451 -10.419 8.201 1.00 96.38 92 PRO A O 1
ATOM 718 N N . PHE A 1 93 ? -12.405 -9.464 6.177 1.00 96.94 93 PHE A N 1
ATOM 719 C CA . PHE A 1 93 ? -10.954 -9.392 6.045 1.00 96.94 93 PHE A CA 1
ATOM 720 C C . PHE A 1 93 ? -10.542 -8.193 5.185 1.00 96.94 93 PHE A C 1
ATOM 722 O O . PHE A 1 93 ? -11.332 -7.685 4.397 1.00 96.94 93 PHE A O 1
ATOM 729 N N . VAL A 1 94 ? -9.283 -7.773 5.319 1.00 98.12 94 VAL A N 1
ATOM 730 C CA . VAL A 1 94 ? -8.619 -6.819 4.420 1.00 98.12 94 VAL A CA 1
ATOM 731 C C . VAL A 1 94 ? -7.302 -7.428 3.945 1.00 98.12 94 VAL A C 1
ATOM 733 O O . VAL A 1 94 ? -6.576 -8.041 4.730 1.00 98.12 94 VAL A O 1
ATOM 736 N N . CYS A 1 95 ? -6.999 -7.264 2.665 1.00 98.50 95 CYS A N 1
ATOM 737 C CA . CYS A 1 95 ? -5.710 -7.553 2.061 1.00 98.50 95 CYS A CA 1
ATOM 738 C C . CYS A 1 95 ? -4.793 -6.336 2.202 1.00 98.50 95 CYS A C 1
ATOM 740 O O . CYS A 1 95 ? -5.199 -5.207 1.926 1.00 98.50 95 CYS A O 1
ATOM 742 N N . LEU A 1 96 ? -3.550 -6.584 2.618 1.00 98.50 96 LEU A N 1
ATOM 743 C CA . LEU A 1 96 ? -2.462 -5.609 2.615 1.00 98.50 96 LEU A CA 1
ATOM 744 C C . LEU A 1 96 ? -1.375 -6.157 1.696 1.00 98.50 96 LEU A C 1
ATOM 746 O O . LEU A 1 96 ? -0.727 -7.150 2.024 1.00 98.50 96 LEU A O 1
ATOM 750 N N . GLU A 1 97 ? -1.215 -5.539 0.534 1.00 97.88 97 GLU A N 1
ATOM 751 C CA . GLU A 1 97 ? -0.470 -6.106 -0.582 1.00 97.88 97 GLU A CA 1
ATOM 752 C C . GLU A 1 97 ? 0.683 -5.172 -0.964 1.00 97.88 97 GLU A C 1
ATOM 754 O O . GLU A 1 97 ? 0.486 -4.193 -1.687 1.00 97.88 97 GLU A O 1
ATOM 759 N N . PRO A 1 98 ? 1.900 -5.399 -0.446 1.00 97.31 98 PRO A N 1
ATOM 760 C CA . PRO A 1 98 ? 3.031 -4.557 -0.792 1.00 97.31 98 PRO A CA 1
ATOM 761 C C . PRO A 1 98 ? 3.491 -4.899 -2.216 1.00 97.31 98 PRO A C 1
ATOM 763 O O . PRO A 1 98 ? 3.789 -6.054 -2.525 1.00 97.31 98 PRO A O 1
ATOM 766 N N . TRP A 1 99 ? 3.539 -3.903 -3.097 1.00 96.88 99 TRP A N 1
ATOM 767 C CA . TRP A 1 99 ? 3.835 -4.088 -4.518 1.00 96.88 99 TRP A CA 1
ATOM 768 C C . TRP A 1 99 ? 5.081 -3.329 -4.957 1.00 96.88 99 TRP A C 1
ATOM 770 O O . TRP A 1 99 ? 5.398 -2.241 -4.465 1.00 96.88 99 TRP A O 1
ATOM 780 N N . LEU A 1 100 ? 5.759 -3.912 -5.946 1.00 95.44 100 LEU A N 1
ATOM 781 C CA . LEU A 1 100 ? 6.915 -3.312 -6.601 1.00 95.44 100 LEU A CA 1
ATOM 782 C C . LEU A 1 100 ? 6.520 -2.407 -7.775 1.00 95.44 100 LEU A C 1
ATOM 784 O O . LEU A 1 100 ? 7.142 -1.371 -8.001 1.00 95.44 100 LEU A O 1
ATOM 788 N N . ALA A 1 101 ? 5.468 -2.793 -8.495 1.00 94.94 101 ALA A N 1
ATOM 789 C CA . ALA A 1 101 ? 4.985 -2.122 -9.691 1.00 94.94 101 ALA A CA 1
ATOM 790 C C . ALA A 1 101 ? 3.462 -1.971 -9.646 1.00 94.94 101 ALA A C 1
ATOM 792 O O . ALA A 1 101 ? 2.766 -2.761 -9.008 1.00 94.94 101 ALA A O 1
ATOM 793 N N . MET A 1 102 ? 2.967 -0.952 -10.340 1.00 95.50 102 MET A N 1
ATOM 794 C CA . MET A 1 102 ? 1.538 -0.703 -10.516 1.00 95.50 102 MET A CA 1
ATOM 795 C C . MET A 1 102 ? 0.963 -1.572 -11.645 1.00 95.50 102 MET A C 1
ATOM 797 O O . MET A 1 102 ? 1.720 -2.019 -12.514 1.00 95.50 102 MET A O 1
ATOM 801 N N . PRO A 1 103 ? -0.370 -1.759 -11.697 1.00 93.94 103 PRO A N 1
ATOM 802 C CA . PRO A 1 103 ? -1.043 -2.194 -12.916 1.00 93.94 103 PRO A CA 1
ATOM 803 C C . PRO A 1 103 ? -0.658 -1.312 -14.115 1.00 93.94 103 PRO A C 1
ATOM 805 O O . PRO A 1 103 ? -0.259 -0.156 -13.946 1.00 93.94 103 PRO A O 1
ATOM 808 N N . GLY A 1 104 ? -0.805 -1.847 -15.330 1.00 94.94 104 GLY A N 1
ATOM 809 C CA . GLY A 1 104 ? -0.577 -1.073 -16.555 1.00 94.94 104 GLY A CA 1
ATOM 810 C C . GLY A 1 104 ? -1.448 0.185 -16.610 1.00 94.94 104 GLY A C 1
ATOM 811 O O . GLY A 1 104 ? -2.494 0.252 -15.961 1.00 94.94 104 GLY A O 1
ATOM 812 N N . ARG A 1 105 ? -1.011 1.195 -17.366 1.00 95.19 105 ARG A N 1
ATOM 813 C CA . ARG A 1 105 ? -1.759 2.449 -17.511 1.00 95.19 105 ARG A CA 1
ATOM 814 C C . ARG A 1 105 ? -2.945 2.280 -18.450 1.00 95.19 105 ARG A C 1
ATOM 816 O O . ARG A 1 105 ? -2.833 1.644 -19.498 1.00 95.19 105 ARG A O 1
ATOM 823 N N . ASP A 1 106 ? -4.075 2.880 -18.090 1.00 95.94 106 ASP A N 1
ATOM 824 C CA . ASP A 1 106 ? -5.273 2.801 -18.920 1.00 95.94 106 ASP A CA 1
ATOM 825 C C . ASP A 1 106 ? -5.058 3.487 -20.279 1.00 95.94 106 ASP A C 1
ATOM 827 O O . ASP A 1 106 ? -4.420 4.537 -20.380 1.00 95.94 106 ASP A O 1
ATOM 831 N N . GLY A 1 107 ? -5.559 2.863 -21.344 1.00 95.38 107 GLY A N 1
ATOM 832 C CA . GLY A 1 107 ? -5.368 3.316 -22.722 1.00 95.38 107 GLY A CA 1
ATOM 833 C C . GLY A 1 107 ? -3.934 3.201 -23.259 1.00 95.38 107 GLY A C 1
ATOM 834 O O . GLY A 1 107 ? -3.677 3.656 -24.375 1.00 95.38 107 GLY A O 1
ATOM 835 N N . VAL A 1 108 ? -3.002 2.593 -22.513 1.00 94.81 108 VAL A N 1
ATOM 836 C CA . VAL A 1 108 ? -1.595 2.440 -22.908 1.00 94.81 108 VAL A CA 1
ATOM 837 C C . VAL A 1 108 ? -1.240 0.963 -23.056 1.00 94.81 108 VAL A C 1
ATOM 839 O O . VAL A 1 108 ? -1.459 0.152 -22.162 1.00 94.81 108 VAL A O 1
ATOM 842 N N . VAL A 1 109 ? -0.628 0.606 -24.187 1.00 94.69 109 VAL A N 1
ATOM 843 C CA . VAL A 1 109 ? 0.039 -0.693 -24.337 1.00 94.69 109 VAL A CA 1
ATOM 844 C C . VAL A 1 109 ? 1.435 -0.574 -23.734 1.00 94.69 109 VAL A C 1
A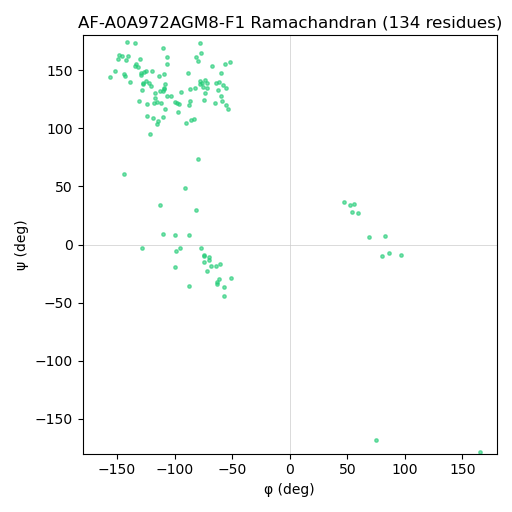TOM 846 O O . VAL A 1 109 ? 2.295 0.107 -24.290 1.00 94.69 109 VAL A O 1
ATOM 849 N N . GLU A 1 110 ? 1.646 -1.202 -22.581 1.00 93.31 110 GLU A N 1
ATOM 850 C CA . GLU A 1 110 ? 2.923 -1.146 -21.867 1.00 93.31 110 GLU A CA 1
ATOM 851 C C . GLU A 1 110 ? 4.018 -1.949 -22.582 1.00 93.31 110 GLU A C 1
ATOM 853 O O . GLU A 1 110 ? 3.820 -3.109 -22.952 1.00 93.31 110 GLU A O 1
ATOM 858 N N . ASP A 1 111 ? 5.209 -1.361 -22.710 1.00 94.62 111 ASP A N 1
ATOM 859 C CA . ASP A 1 111 ? 6.421 -2.117 -23.024 1.00 94.62 111 ASP A CA 1
ATOM 860 C C . ASP A 1 111 ? 7.015 -2.655 -21.719 1.00 94.62 111 ASP A C 1
ATOM 862 O O . ASP A 1 111 ? 7.608 -1.908 -20.936 1.00 94.62 111 ASP A O 1
ATOM 866 N N . LEU A 1 112 ? 6.891 -3.967 -21.509 1.00 91.12 112 LEU A N 1
ATOM 867 C CA . LEU A 1 112 ? 7.414 -4.676 -20.337 1.00 91.12 112 LEU A CA 1
ATOM 868 C C . LEU A 1 112 ? 8.897 -4.387 -20.064 1.00 91.12 112 LEU A C 1
ATOM 870 O O . LEU A 1 112 ? 9.324 -4.430 -18.914 1.00 91.12 112 LEU A O 1
ATOM 874 N N . MET A 1 113 ? 9.688 -4.073 -21.093 1.00 93.00 113 MET A N 1
ATOM 875 C CA . MET A 1 113 ? 11.119 -3.792 -20.947 1.00 93.00 113 MET A CA 1
ATOM 876 C C . MET A 1 113 ? 11.407 -2.425 -20.320 1.00 93.00 113 MET A C 1
ATOM 878 O O . MET A 1 113 ? 12.541 -2.176 -19.906 1.00 93.00 113 MET A O 1
ATOM 882 N N . THR A 1 114 ? 10.406 -1.545 -20.277 1.00 91.25 114 THR A N 1
ATOM 883 C CA . THR A 1 114 ? 10.509 -0.166 -19.774 1.00 91.25 114 THR A CA 1
ATOM 884 C C . THR A 1 114 ? 9.441 0.183 -18.738 1.00 91.25 114 THR A C 1
ATOM 886 O O . THR A 1 114 ? 9.460 1.289 -18.197 1.00 91.25 114 THR A O 1
ATOM 889 N N . ALA A 1 115 ? 8.521 -0.743 -18.450 1.00 90.81 115 ALA A N 1
ATOM 890 C CA . ALA A 1 115 ? 7.417 -0.520 -17.532 1.00 90.81 115 ALA A CA 1
ATOM 891 C C . ALA A 1 115 ? 7.941 -0.161 -16.122 1.00 90.81 115 ALA A C 1
ATOM 893 O O . ALA A 1 115 ? 8.774 -0.891 -15.569 1.00 90.81 115 ALA A O 1
ATOM 894 N N . PRO A 1 116 ? 7.479 0.954 -15.524 1.00 89.88 116 PRO A N 1
ATOM 895 C CA . PRO A 1 116 ? 7.968 1.412 -14.228 1.00 89.88 116 PRO A CA 1
ATOM 896 C C . PRO A 1 116 ? 7.786 0.372 -13.118 1.00 89.88 116 PRO A C 1
ATOM 898 O O . PRO A 1 116 ? 6.733 -0.248 -12.995 1.00 89.88 116 PRO A O 1
ATOM 901 N N . GLY A 1 117 ? 8.810 0.208 -12.280 1.00 89.75 117 GLY A N 1
ATOM 902 C CA . GLY A 1 117 ? 8.785 -0.718 -11.143 1.00 89.75 117 GLY A CA 1
ATOM 903 C C . GLY A 1 117 ? 9.038 -2.186 -11.503 1.00 89.75 117 GLY A C 1
ATOM 904 O O . GLY A 1 117 ? 9.271 -2.985 -10.601 1.00 89.75 117 GLY A O 1
ATOM 905 N N . LEU A 1 118 ? 9.055 -2.570 -12.785 1.00 93.56 118 LEU A N 1
ATOM 906 C CA . LEU A 1 118 ? 9.478 -3.921 -13.155 1.00 93.56 118 LEU A CA 1
ATOM 907 C C . LEU A 1 118 ? 10.995 -4.078 -13.028 1.00 93.56 118 LEU A C 1
ATOM 909 O O . LEU A 1 118 ? 11.774 -3.189 -13.375 1.00 93.56 118 LEU A O 1
ATOM 913 N N . VAL A 1 119 ? 11.414 -5.251 -12.557 1.00 94.44 119 VAL A N 1
ATOM 914 C CA . VAL A 1 119 ? 12.827 -5.619 -12.449 1.00 94.44 119 VAL A CA 1
ATOM 915 C C . VAL A 1 119 ? 13.216 -6.462 -13.652 1.00 94.44 119 VAL A C 1
ATOM 917 O O . VAL A 1 119 ? 12.656 -7.529 -13.898 1.00 94.44 119 VAL A O 1
ATOM 920 N N . LYS A 1 120 ? 14.212 -5.982 -14.396 1.00 94.50 120 LYS A N 1
ATOM 921 C CA . LYS A 1 120 ? 14.808 -6.694 -15.523 1.00 94.50 120 LYS A CA 1
ATOM 922 C C . LYS A 1 120 ? 16.057 -7.432 -15.054 1.00 94.50 120 LYS A C 1
ATOM 924 O O . LYS A 1 120 ? 17.007 -6.798 -14.606 1.00 94.50 120 LYS A O 1
ATOM 929 N N . LEU A 1 121 ? 16.061 -8.750 -15.216 1.00 95.88 121 LEU A N 1
ATOM 930 C CA . LEU A 1 121 ? 17.195 -9.615 -14.891 1.00 95.88 121 LEU A CA 1
ATOM 931 C C . LEU A 1 121 ? 17.844 -10.145 -16.168 1.00 95.88 121 LEU A C 1
ATOM 933 O O . LEU A 1 121 ? 17.142 -10.574 -17.089 1.00 95.88 121 LEU A O 1
ATOM 937 N N . ALA A 1 122 ? 19.175 -10.109 -16.237 1.00 97.12 122 ALA A N 1
ATOM 938 C CA . ALA A 1 122 ? 19.902 -10.807 -17.287 1.00 97.12 122 ALA A CA 1
ATOM 939 C C . ALA A 1 122 ? 19.967 -12.317 -16.977 1.00 97.12 122 ALA A C 1
ATOM 941 O O . ALA A 1 122 ? 19.704 -12.739 -15.846 1.00 97.12 122 ALA A O 1
ATOM 942 N N . PRO A 1 123 ? 20.312 -13.169 -17.961 1.00 98.12 123 PRO A N 1
ATOM 943 C CA . PRO A 1 123 ? 20.511 -14.590 -17.707 1.00 98.12 123 PRO A CA 1
ATOM 944 C C . PRO A 1 123 ? 21.552 -14.823 -16.603 1.00 98.12 123 PRO A C 1
ATOM 946 O O . PRO A 1 123 ? 22.710 -14.441 -16.752 1.00 98.12 123 PRO A O 1
ATOM 949 N N . GLY A 1 124 ? 21.133 -15.479 -15.521 1.00 98.19 124 GLY A N 1
ATOM 950 C CA . GLY A 1 124 ? 21.980 -15.776 -14.363 1.00 98.19 124 GLY A CA 1
ATOM 951 C C . GLY A 1 124 ? 21.868 -14.783 -13.202 1.00 98.19 124 GLY A C 1
ATOM 952 O O . GLY A 1 124 ? 22.382 -15.089 -12.130 1.00 98.19 124 GLY A O 1
ATOM 953 N N . ASP A 1 125 ? 21.175 -13.655 -13.375 1.00 98.19 125 ASP A N 1
ATOM 954 C CA . ASP A 1 125 ? 20.956 -12.696 -12.290 1.00 98.19 125 ASP A CA 1
ATOM 955 C C . ASP A 1 125 ? 19.819 -13.133 -11.354 1.00 98.19 125 ASP A C 1
ATOM 957 O O . ASP A 1 125 ? 18.905 -13.872 -11.729 1.00 98.19 125 ASP A O 1
ATOM 961 N N . SER A 1 126 ? 19.847 -12.598 -10.134 1.00 97.44 126 SER A N 1
ATOM 962 C CA . SER A 1 126 ? 18.803 -12.762 -9.124 1.00 97.44 126 SER A CA 1
ATOM 963 C C . SER A 1 126 ? 18.371 -11.412 -8.564 1.00 97.44 126 SER A C 1
ATOM 965 O O . SER A 1 126 ? 19.197 -10.519 -8.376 1.00 97.44 126 SER A O 1
ATOM 967 N N . TYR A 1 127 ? 17.090 -11.295 -8.227 1.00 96.12 127 TYR A N 1
ATOM 968 C CA . TYR A 1 127 ? 16.547 -10.189 -7.448 1.00 96.12 127 TYR A CA 1
ATOM 969 C C . TYR A 1 127 ? 15.914 -10.736 -6.176 1.00 96.12 127 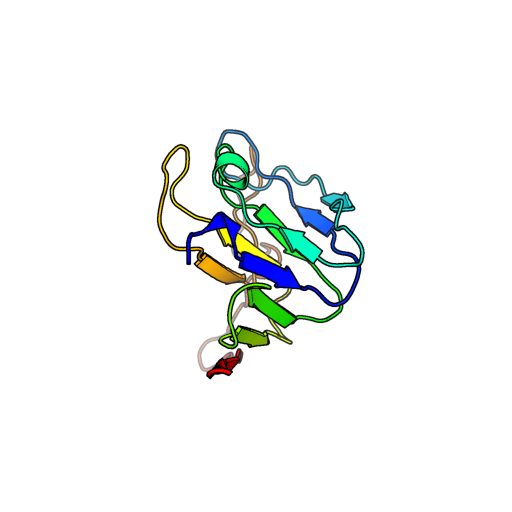TYR A C 1
ATOM 971 O O . TYR A 1 127 ? 15.195 -11.734 -6.220 1.00 96.12 127 TYR A O 1
ATOM 979 N N . GLU A 1 128 ? 16.172 -10.063 -5.063 1.00 95.62 128 GLU A N 1
ATOM 980 C CA . GLU A 1 128 ? 15.603 -10.381 -3.763 1.00 95.62 128 GLU A CA 1
ATOM 981 C C . GLU A 1 128 ? 14.961 -9.119 -3.183 1.00 95.62 128 GLU A C 1
ATOM 983 O O . GLU A 1 128 ? 15.491 -8.016 -3.320 1.00 95.62 128 GLU A O 1
ATOM 988 N N . ASN A 1 129 ? 13.797 -9.291 -2.564 1.00 93.81 129 ASN A N 1
ATOM 989 C CA . ASN A 1 129 ? 13.065 -8.248 -1.857 1.00 93.81 129 ASN A CA 1
ATOM 990 C C . ASN A 1 129 ? 12.420 -8.882 -0.620 1.00 93.81 129 ASN A C 1
ATOM 992 O O . ASN A 1 129 ? 12.012 -10.046 -0.661 1.00 93.81 129 ASN A O 1
ATOM 996 N N . GLY A 1 130 ? 12.348 -8.128 0.474 1.00 94.50 130 GLY A N 1
ATOM 997 C CA . GLY A 1 130 ? 11.821 -8.582 1.749 1.00 94.50 130 GLY A CA 1
ATOM 998 C C . GLY A 1 130 ? 10.704 -7.688 2.273 1.00 94.50 130 GLY A C 1
ATOM 999 O O . GLY A 1 130 ? 10.771 -6.460 2.240 1.00 94.50 130 GLY A O 1
ATOM 1000 N N . TRP A 1 131 ? 9.694 -8.327 2.847 1.00 97.44 131 TRP A N 1
ATOM 1001 C CA . TRP A 1 131 ? 8.716 -7.694 3.721 1.00 97.44 131 TRP A CA 1
ATOM 1002 C C . TRP A 1 131 ? 8.520 -8.569 4.956 1.00 97.44 131 TRP A C 1
ATOM 1004 O O . TRP A 1 131 ? 8.786 -9.773 4.933 1.00 97.44 131 TRP A O 1
ATOM 1014 N N . THR A 1 132 ? 8.082 -7.966 6.054 1.00 98.31 132 THR A N 1
ATOM 1015 C CA . THR A 1 132 ? 7.884 -8.666 7.325 1.00 98.31 132 THR A CA 1
ATOM 1016 C C . THR A 1 132 ? 6.501 -8.397 7.883 1.00 98.31 132 THR A C 1
ATOM 1018 O O . THR A 1 132 ? 5.945 -7.312 7.716 1.00 98.31 132 THR A O 1
ATOM 1021 N N . ILE A 1 133 ? 5.957 -9.397 8.572 1.00 98.38 133 ILE A N 1
ATOM 1022 C CA . ILE A 1 133 ? 4.753 -9.263 9.384 1.00 98.38 133 ILE A CA 1
ATOM 1023 C C . ILE A 1 133 ? 5.117 -9.544 10.837 1.00 98.38 133 ILE A C 1
ATOM 1025 O O . ILE A 1 133 ? 5.646 -10.605 11.164 1.00 98.38 133 ILE A O 1
ATOM 1029 N N . GLU A 1 134 ? 4.779 -8.601 11.706 1.00 98.38 134 GLU A N 1
ATOM 1030 C CA . GLU A 1 134 ? 4.862 -8.741 13.155 1.00 98.38 134 GLU A CA 1
ATOM 1031 C C . GLU A 1 134 ? 3.449 -8.814 13.734 1.00 98.38 134 GLU A C 1
ATOM 1033 O O . GLU A 1 134 ? 2.587 -7.999 13.396 1.00 98.38 134 GLU A O 1
ATOM 1038 N N . ILE A 1 135 ? 3.213 -9.789 14.613 1.00 97.12 135 ILE A N 1
ATOM 1039 C CA . ILE A 1 1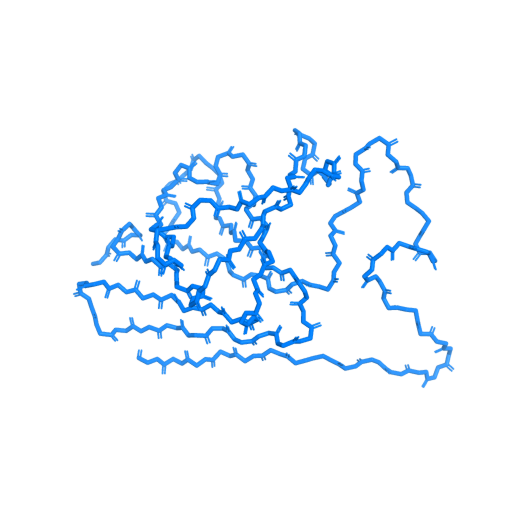35 ? 1.930 -9.993 15.295 1.00 97.12 135 ILE A CA 1
ATOM 1040 C C . ILE A 1 135 ? 2.087 -9.555 16.752 1.00 97.12 135 ILE A C 1
ATOM 1042 O O . ILE A 1 135 ? 3.003 -10.016 17.434 1.00 97.12 135 ILE A O 1
ATOM 1046 N N . GLY A 1 136 ? 1.186 -8.686 17.211 1.00 91.31 136 GLY A N 1
ATOM 1047 C CA . GLY A 1 136 ? 1.094 -8.204 18.593 1.00 91.31 136 GLY A CA 1
ATOM 1048 C C . GLY A 1 136 ? -0.232 -8.533 19.257 1.00 91.31 136 GLY A C 1
ATOM 1049 O O . GLY A 1 136 ? -1.201 -8.880 18.539 1.00 91.31 136 GLY A O 1
#